Protein AF-L8XWG9-F1 (afdb_monomer_lite)

Foldseek 3Di:
DLVLQLVLLVLCVQLVLDDPVVSVLLNVLSCCLVVVDDVDQSPDDPPDDDDQAPEPPLCAPKDWDDDPDDWTWIQHSVFWIWILDQPDQPPHQTWTAGRDVVDVDFIADLSSQWTAGDGVRTDPSHRHDSVRSSVSVVDVVNSVVSVVSSVVNCVVCVPDDGPDPCPPDDDPPDD

Secondary structure (DSSP, 8-state):
-HHHHHHHHHHHHHTTSS-HHHHHHHHHHHHHHHTSS-SS-TT--TT------------SPPEEEE-SSS-EEEEETTTEEEE--SS---SSSS-EEES-TTS--SEE-TTT--EEEETTEE-GGGPPPHHHHHHHTT-HHHHHHHHHHHHHHHHH-TT---SSTTTT-------

Radius of gyration: 16.9 Å; chains: 1; bounding box: 41×48×44 Å

pLDDT: mean 78.04, std 16.45, range [35.69, 95.25]

Structure (mmCIF, N/CA/C/O backbone):
data_AF-L8XWG9-F1
#
_entry.id   AF-L8XWG9-F1
#
loop_
_atom_site.group_PDB
_atom_site.id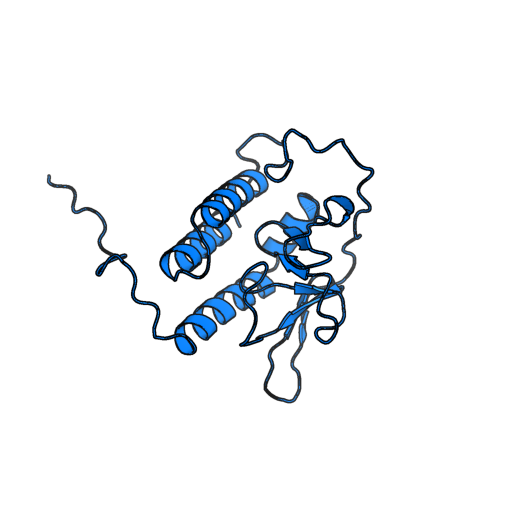
_atom_site.type_symbol
_atom_site.label_atom_id
_atom_site.label_alt_id
_atom_site.label_comp_id
_atom_site.label_asym_id
_atom_site.label_entity_id
_atom_site.label_seq_id
_atom_site.pdbx_PDB_ins_code
_atom_site.Cartn_x
_atom_site.Cartn_y
_atom_site.Cartn_z
_atom_site.occupancy
_atom_site.B_iso_or_equiv
_atom_site.auth_seq_id
_atom_site.auth_comp_id
_atom_site.auth_asym_id
_atom_site.auth_atom_id
_atom_site.pdbx_PDB_model_num
ATOM 1 N N . MET A 1 1 ? -14.616 1.088 -0.816 1.00 87.88 1 MET A N 1
ATOM 2 C CA . MET A 1 1 ? -13.256 0.917 -0.264 1.00 87.88 1 MET A CA 1
ATOM 3 C C . MET A 1 1 ? -12.844 -0.540 -0.334 1.00 87.88 1 MET A C 1
ATOM 5 O O . MET A 1 1 ? -11.983 -0.829 -1.143 1.00 87.88 1 MET A O 1
ATOM 9 N N . GLU A 1 2 ? -13.496 -1.430 0.424 1.00 90.88 2 GLU A N 1
ATOM 10 C CA . GLU A 1 2 ? -13.260 -2.888 0.427 1.00 90.88 2 GLU A CA 1
ATOM 11 C C . GLU A 1 2 ? -13.109 -3.466 -0.987 1.00 90.88 2 GLU A C 1
ATOM 13 O O . GLU A 1 2 ? -12.013 -3.867 -1.355 1.00 90.88 2 GLU A O 1
ATOM 18 N N . ASN A 1 3 ? -14.150 -3.375 -1.825 1.00 91.69 3 ASN A N 1
ATOM 19 C CA . ASN A 1 3 ? -14.097 -3.884 -3.203 1.00 91.69 3 ASN A CA 1
ATOM 20 C C . ASN A 1 3 ? -12.938 -3.289 -4.016 1.00 91.69 3 ASN A C 1
ATOM 22 O O . ASN A 1 3 ? -12.323 -3.983 -4.806 1.00 91.69 3 ASN A O 1
ATOM 26 N N . THR A 1 4 ? -12.613 -2.008 -3.819 1.00 92.81 4 THR A N 1
ATOM 27 C CA . THR A 1 4 ? -11.504 -1.360 -4.536 1.00 92.81 4 THR A CA 1
ATOM 28 C C . THR A 1 4 ? -10.157 -1.959 -4.146 1.00 92.81 4 THR A C 1
ATOM 30 O O . THR A 1 4 ? -9.333 -2.202 -5.020 1.00 92.81 4 THR A O 1
ATOM 33 N N . LEU A 1 5 ? -9.940 -2.195 -2.852 1.00 94.00 5 LEU A N 1
ATOM 34 C CA . LEU A 1 5 ? -8.722 -2.812 -2.334 1.00 94.00 5 LEU A CA 1
ATOM 35 C C . LEU A 1 5 ? -8.591 -4.267 -2.787 1.00 94.00 5 LEU A C 1
ATOM 37 O O . LEU A 1 5 ? -7.519 -4.651 -3.243 1.00 94.00 5 LEU A O 1
ATOM 41 N N . ILE A 1 6 ? -9.684 -5.035 -2.716 1.00 94.12 6 ILE A N 1
ATOM 42 C CA . ILE A 1 6 ? -9.735 -6.430 -3.176 1.00 94.12 6 ILE A CA 1
ATOM 43 C C . ILE A 1 6 ? -9.413 -6.501 -4.669 1.00 94.12 6 ILE A C 1
ATOM 45 O O . ILE A 1 6 ? -8.465 -7.176 -5.047 1.00 94.12 6 ILE A O 1
ATOM 49 N N . THR A 1 7 ? -10.108 -5.725 -5.506 1.00 93.25 7 THR A N 1
ATOM 50 C CA . THR A 1 7 ? -9.865 -5.71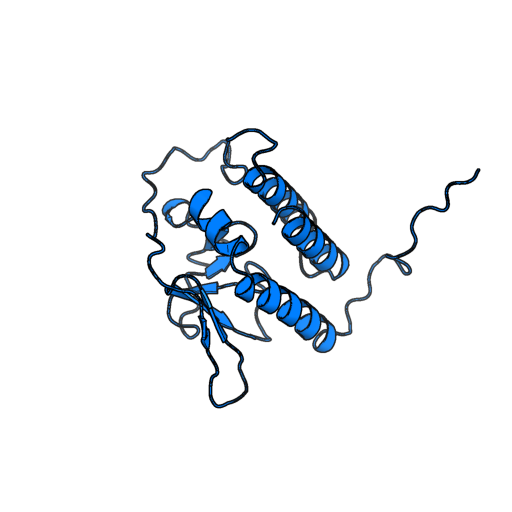4 -6.956 1.00 93.25 7 THR A CA 1
ATOM 51 C C . THR A 1 7 ? -8.434 -5.299 -7.304 1.00 93.25 7 THR A C 1
ATOM 53 O O . THR A 1 7 ? -7.836 -5.875 -8.204 1.00 93.25 7 THR A O 1
ATOM 56 N N . LEU A 1 8 ? -7.848 -4.320 -6.604 1.00 92.06 8 LEU A N 1
ATOM 57 C CA . LEU A 1 8 ? -6.446 -3.954 -6.838 1.00 92.06 8 LEU A CA 1
ATOM 58 C C . LEU A 1 8 ? -5.481 -5.066 -6.408 1.00 92.06 8 LEU A C 1
ATOM 60 O O . LEU A 1 8 ? -4.489 -5.287 -7.094 1.00 92.06 8 LEU A O 1
ATOM 64 N N . ALA A 1 9 ? -5.757 -5.771 -5.308 1.00 93.44 9 ALA A N 1
ATOM 65 C CA . ALA A 1 9 ? -4.952 -6.914 -4.884 1.00 93.44 9 ALA A CA 1
ATOM 66 C C . ALA A 1 9 ? -5.024 -8.063 -5.902 1.00 93.44 9 ALA A C 1
ATOM 68 O O . ALA A 1 9 ? -3.980 -8.590 -6.273 1.00 93.44 9 ALA A O 1
ATOM 69 N N . GLU A 1 10 ? -6.221 -8.395 -6.392 1.00 92.31 10 GLU A N 1
ATOM 70 C CA . GLU A 1 10 ? -6.439 -9.402 -7.440 1.00 92.31 10 GLU A CA 1
ATOM 71 C C . GLU A 1 10 ? -5.680 -9.041 -8.715 1.00 92.31 10 GLU A C 1
ATOM 73 O O . GLU A 1 10 ? -4.867 -9.830 -9.181 1.00 92.31 10 GLU A O 1
ATOM 78 N N . ILE A 1 11 ? -5.857 -7.816 -9.225 1.00 88.31 11 ILE A N 1
ATOM 79 C CA . ILE A 1 11 ? -5.156 -7.359 -10.429 1.00 88.31 11 ILE A CA 1
ATOM 80 C C . ILE A 1 11 ? -3.642 -7.417 -10.223 1.00 88.31 11 ILE A C 1
ATOM 82 O O . ILE A 1 11 ? -2.925 -7.874 -11.101 1.00 88.31 11 ILE A O 1
ATOM 86 N N . HIS A 1 12 ? -3.123 -6.963 -9.082 1.00 89.06 12 HIS A N 1
ATOM 87 C CA . HIS A 1 12 ? -1.679 -6.965 -8.842 1.00 89.06 12 HIS A CA 1
ATOM 88 C C . HIS A 1 12 ? -1.107 -8.376 -8.718 1.00 89.06 12 HIS A C 1
ATOM 90 O O . HIS A 1 12 ? 0.010 -8.614 -9.175 1.00 89.06 12 HIS A O 1
ATOM 96 N N . TYR A 1 13 ? -1.858 -9.295 -8.113 1.00 89.12 13 TYR A N 1
ATOM 97 C CA . TYR A 1 13 ? -1.474 -10.697 -8.008 1.00 89.12 13 TYR A CA 1
ATOM 98 C C . TYR A 1 13 ? -1.489 -11.368 -9.379 1.00 89.12 13 TYR A C 1
ATOM 100 O O . TYR A 1 13 ? -0.493 -11.969 -9.779 1.00 89.12 13 TYR A O 1
ATOM 108 N N . ASP A 1 14 ? -2.572 -11.175 -10.134 1.00 84.50 14 ASP A N 1
ATOM 109 C CA . ASP A 1 14 ? -2.700 -11.679 -11.494 1.00 84.50 14 ASP A CA 1
ATOM 110 C C . ASP A 1 14 ? -1.595 -11.123 -12.380 1.00 84.50 14 ASP A C 1
ATOM 112 O O . ASP A 1 14 ? -1.012 -11.895 -13.121 1.00 84.50 14 ASP A O 1
ATOM 116 N N . LEU A 1 15 ? -1.246 -9.836 -12.248 1.00 79.31 15 LEU A N 1
ATOM 117 C CA . LEU A 1 15 ? -0.146 -9.185 -12.965 1.00 79.31 15 LEU A CA 1
ATOM 118 C C . LEU A 1 15 ? 1.258 -9.610 -12.487 1.00 79.31 15 LEU A C 1
ATOM 120 O O . LEU A 1 15 ? 2.245 -9.207 -13.099 1.00 79.31 15 LEU A O 1
ATOM 124 N N . GLY A 1 16 ? 1.381 -10.411 -11.426 1.00 78.69 16 GLY A N 1
ATOM 125 C CA . GLY A 1 16 ? 2.670 -10.825 -10.864 1.00 78.69 16 GLY A CA 1
ATOM 126 C C . GLY A 1 16 ? 3.447 -9.698 -10.172 1.00 78.69 16 GLY A C 1
ATOM 127 O O . GLY A 1 16 ? 4.648 -9.835 -9.948 1.00 78.69 16 GLY A O 1
ATOM 128 N N . LEU A 1 17 ? 2.783 -8.586 -9.832 1.00 81.81 17 LEU A N 1
ATOM 129 C CA . LEU A 1 17 ? 3.381 -7.475 -9.083 1.00 81.81 17 LEU A CA 1
ATOM 130 C C . LEU A 1 17 ? 3.574 -7.821 -7.603 1.00 81.81 17 LEU A C 1
ATOM 132 O O . LEU A 1 17 ? 4.431 -7.231 -6.950 1.00 81.81 17 LEU A O 1
ATOM 136 N N . ILE A 1 18 ? 2.768 -8.750 -7.083 1.00 87.31 18 ILE A N 1
ATOM 137 C CA . ILE A 1 18 ? 2.793 -9.191 -5.687 1.00 87.31 18 ILE A CA 1
ATOM 138 C C . ILE A 1 18 ? 2.715 -10.718 -5.591 1.00 87.31 18 ILE A C 1
ATOM 140 O O . ILE A 1 18 ? 2.155 -11.384 -6.463 1.00 87.31 18 ILE A O 1
ATOM 144 N N . GLY A 1 19 ? 3.270 -11.275 -4.514 1.00 87.06 19 GLY A N 1
ATOM 145 C CA . GLY A 1 19 ? 3.192 -12.704 -4.203 1.00 87.06 19 GLY A CA 1
ATOM 146 C C . GLY A 1 19 ? 1.895 -13.103 -3.491 1.00 87.06 19 GLY A C 1
ATOM 147 O O . GLY A 1 19 ? 1.071 -12.262 -3.136 1.00 87.06 19 GLY A O 1
ATOM 148 N N . HIS A 1 20 ? 1.729 -14.405 -3.240 1.00 89.19 20 HIS A N 1
ATOM 149 C CA . HIS A 1 20 ? 0.538 -14.946 -2.570 1.00 89.19 20 HIS A CA 1
ATOM 150 C C . HIS A 1 20 ? 0.381 -14.452 -1.122 1.00 89.19 20 HIS A C 1
ATOM 152 O O . HIS A 1 20 ? -0.735 -14.156 -0.692 1.00 89.19 20 HIS A O 1
ATOM 158 N N . ASP A 1 21 ? 1.489 -14.327 -0.389 1.00 89.69 21 ASP A N 1
ATOM 159 C CA . ASP A 1 21 ? 1.472 -13.868 1.004 1.00 89.69 21 ASP A CA 1
ATOM 160 C C . ASP A 1 21 ? 0.979 -12.417 1.095 1.00 89.69 21 ASP A C 1
ATOM 162 O O . ASP A 1 21 ? 0.067 -12.108 1.861 1.00 89.69 21 ASP A O 1
ATOM 166 N N . GLU A 1 22 ? 1.510 -11.541 0.237 1.00 91.75 22 GLU A N 1
ATOM 167 C CA . GLU A 1 22 ? 1.091 -10.140 0.161 1.00 91.75 22 GLU A CA 1
ATOM 168 C C . GLU A 1 22 ? -0.356 -10.003 -0.333 1.00 91.75 22 GLU A C 1
ATOM 170 O O . GLU A 1 22 ? -1.120 -9.198 0.197 1.00 91.75 22 GLU A O 1
ATOM 175 N N . TYR A 1 23 ? -0.774 -10.813 -1.310 1.00 93.25 23 TYR A N 1
ATOM 176 C CA . TYR A 1 23 ? -2.170 -10.871 -1.742 1.00 93.25 23 TYR A CA 1
ATOM 177 C C . TYR A 1 23 ? -3.111 -11.205 -0.572 1.00 93.25 23 TYR A C 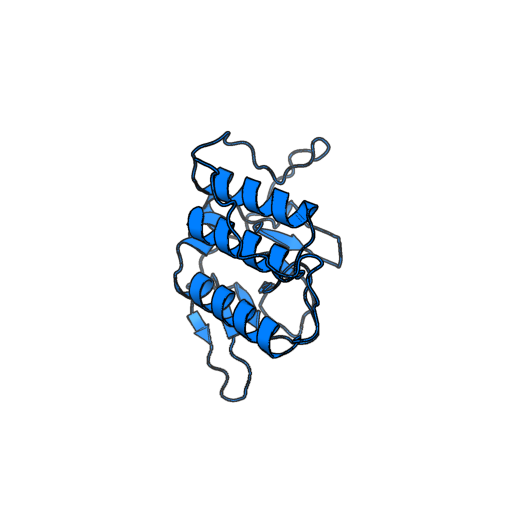1
ATOM 179 O O . TYR A 1 23 ? -4.077 -10.482 -0.321 1.00 93.25 23 TYR A O 1
ATOM 187 N N . SER A 1 24 ? -2.789 -12.252 0.192 1.00 93.69 24 SER A N 1
ATOM 188 C CA . SER A 1 24 ? -3.587 -12.710 1.337 1.00 93.69 24 SER A CA 1
ATOM 189 C C . SER A 1 24 ? -3.649 -11.666 2.457 1.00 93.69 24 SER A C 1
ATOM 191 O O . SER A 1 24 ? -4.709 -11.436 3.053 1.00 93.69 24 SER A O 1
ATOM 193 N N . GLU A 1 25 ? -2.535 -10.976 2.712 1.00 93.44 25 GLU A N 1
ATOM 194 C CA . GLU A 1 25 ? -2.487 -9.860 3.656 1.00 93.44 25 GLU A CA 1
ATOM 195 C C . GLU A 1 25 ? -3.389 -8.707 3.197 1.00 93.44 25 GLU A C 1
ATOM 197 O O . GLU A 1 25 ? -4.217 -8.226 3.972 1.00 93.44 25 GLU A O 1
ATOM 202 N N . ARG A 1 26 ? -3.302 -8.289 1.928 1.00 95.25 26 ARG A N 1
ATOM 203 C CA . ARG A 1 26 ? -4.126 -7.195 1.385 1.00 95.25 26 ARG A CA 1
ATOM 204 C C . ARG A 1 26 ? -5.623 -7.495 1.466 1.00 95.25 26 ARG A C 1
ATOM 206 O O . ARG A 1 26 ? -6.395 -6.587 1.783 1.00 95.25 26 ARG A O 1
ATOM 213 N N . LEU A 1 27 ? -6.041 -8.743 1.237 1.00 94.75 27 LEU A N 1
ATOM 214 C CA . LEU A 1 27 ? -7.433 -9.155 1.452 1.00 94.75 27 LEU A CA 1
ATOM 215 C C . LEU A 1 27 ? -7.838 -9.007 2.923 1.00 94.75 27 LEU A C 1
ATOM 217 O O . LEU A 1 27 ? -8.867 -8.400 3.220 1.00 94.75 27 LEU A O 1
ATOM 221 N N . SER A 1 28 ? -7.004 -9.495 3.844 1.00 93.88 28 SER A N 1
ATOM 222 C CA . SER A 1 28 ? -7.248 -9.384 5.289 1.00 93.88 28 SER A CA 1
ATOM 223 C C . SER A 1 28 ? -7.386 -7.921 5.726 1.00 93.88 28 SER A C 1
ATOM 225 O O . SER A 1 28 ? -8.305 -7.575 6.469 1.00 93.88 28 SER A O 1
ATOM 227 N N . ILE A 1 29 ? -6.541 -7.032 5.194 1.00 94.75 29 ILE A N 1
ATOM 228 C CA . ILE A 1 29 ? -6.626 -5.585 5.428 1.00 94.75 29 ILE A CA 1
ATOM 229 C C . ILE A 1 29 ? -7.915 -4.995 4.861 1.00 94.75 29 ILE A C 1
ATOM 231 O O . ILE A 1 29 ? -8.590 -4.231 5.550 1.00 94.75 29 ILE A O 1
ATOM 235 N N . ALA A 1 30 ? -8.283 -5.338 3.625 1.00 94.81 30 ALA A N 1
ATOM 236 C CA . ALA A 1 30 ? -9.502 -4.832 2.998 1.00 94.81 30 ALA A CA 1
ATOM 237 C C . ALA A 1 30 ? -10.751 -5.193 3.819 1.00 94.81 30 ALA A C 1
ATOM 239 O O . ALA A 1 30 ? -11.622 -4.343 4.036 1.00 94.81 30 ALA A O 1
ATOM 240 N N . LEU A 1 31 ? -10.799 -6.428 4.327 1.00 93.06 31 LEU A N 1
ATOM 241 C CA . LEU A 1 31 ? -11.854 -6.914 5.211 1.00 93.06 31 LEU A CA 1
ATOM 242 C C . LEU A 1 31 ? -11.822 -6.216 6.577 1.00 93.06 31 LEU A C 1
ATOM 244 O O . LEU A 1 31 ? -12.863 -5.748 7.039 1.00 93.06 31 LEU A O 1
ATOM 248 N N . TRP A 1 32 ? -10.651 -6.050 7.193 1.00 93.19 32 TRP A N 1
ATOM 249 C CA . TRP A 1 32 ? -10.503 -5.327 8.462 1.00 93.19 32 TRP A CA 1
ATOM 250 C C . TRP A 1 32 ? -10.957 -3.861 8.363 1.00 93.19 32 TRP A C 1
ATOM 252 O O . TRP A 1 32 ? -11.680 -3.360 9.230 1.00 93.19 32 TRP A O 1
ATOM 262 N N . LEU A 1 33 ? -10.618 -3.169 7.270 1.00 92.75 33 LEU A N 1
ATOM 263 C CA . LEU A 1 33 ? -11.041 -1.786 7.012 1.00 92.75 33 LEU A CA 1
ATOM 264 C C . LEU A 1 33 ? -12.546 -1.653 6.732 1.00 92.75 33 LEU A C 1
ATOM 266 O O . LEU A 1 33 ? -13.122 -0.586 6.980 1.00 92.75 33 LEU A O 1
ATOM 270 N N . SER A 1 34 ? -13.190 -2.718 6.239 1.00 91.00 34 SER A N 1
ATOM 271 C CA . SER A 1 34 ? -14.643 -2.753 6.027 1.00 91.00 34 SER A CA 1
ATOM 272 C C . SER A 1 34 ? -15.437 -2.727 7.339 1.00 91.00 34 SER A C 1
ATOM 274 O O . SER A 1 34 ? -16.586 -2.288 7.343 1.00 91.00 34 SER A O 1
ATOM 276 N N . GLY A 1 35 ? -14.822 -3.150 8.452 1.00 86.12 35 GLY A N 1
ATOM 277 C CA . GLY A 1 35 ? -15.480 -3.287 9.754 1.00 86.12 35 GLY A CA 1
ATOM 278 C C . GLY A 1 35 ? -16.405 -4.504 9.867 1.00 86.12 35 GLY A C 1
ATOM 279 O O . GLY A 1 35 ? -17.160 -4.590 10.826 1.00 86.12 35 GLY A O 1
ATOM 280 N N . LYS A 1 36 ? -16.380 -5.426 8.895 1.00 77.62 36 LYS A N 1
ATOM 281 C CA . LYS A 1 36 ? -17.211 -6.644 8.895 1.00 77.62 36 LYS A CA 1
ATOM 282 C C . LYS A 1 36 ? -16.634 -7.801 9.722 1.00 77.62 36 LYS A C 1
ATOM 284 O O . LYS A 1 36 ? -17.346 -8.768 9.964 1.00 77.62 36 LYS A O 1
ATOM 289 N N . TYR A 1 37 ? -15.364 -7.722 10.113 1.00 71.62 37 TYR A N 1
ATOM 290 C CA . TYR A 1 37 ? -14.633 -8.769 10.833 1.00 71.62 37 TYR A CA 1
ATOM 291 C C . TYR A 1 37 ? -13.923 -8.188 12.059 1.00 71.62 37 TYR A C 1
ATOM 293 O O . TYR A 1 37 ? -13.894 -6.967 12.217 1.00 71.62 37 TYR A O 1
ATOM 301 N N . ASP A 1 38 ? -13.384 -9.086 12.892 1.00 68.44 38 ASP A N 1
ATOM 302 C CA . ASP A 1 38 ? -12.669 -8.825 14.149 1.00 68.44 38 ASP A CA 1
ATOM 303 C C . ASP A 1 38 ? -11.829 -7.531 14.126 1.00 68.44 38 ASP A C 1
ATOM 305 O O . ASP A 1 38 ? -11.168 -7.205 13.136 1.00 68.44 38 ASP A O 1
ATOM 309 N N . ASP A 1 39 ? -11.867 -6.777 15.225 1.00 71.00 39 ASP A N 1
ATOM 310 C CA . ASP A 1 39 ? -11.203 -5.477 15.337 1.00 71.00 39 ASP A CA 1
ATOM 311 C C . ASP A 1 39 ? -9.684 -5.584 15.507 1.00 71.00 39 ASP A C 1
ATOM 313 O O . ASP A 1 39 ? -8.978 -4.581 15.343 1.00 71.00 39 ASP A O 1
ATOM 317 N N . ASN A 1 40 ? -9.175 -6.792 15.757 1.00 85.38 40 ASN A N 1
ATOM 318 C CA . ASN A 1 40 ? -7.746 -7.070 15.822 1.00 85.38 40 ASN A CA 1
ATOM 319 C C . ASN A 1 40 ? -7.032 -6.648 14.528 1.00 85.38 40 ASN A C 1
ATOM 321 O O . ASN A 1 40 ? -7.486 -6.927 13.419 1.00 85.38 40 ASN A O 1
ATOM 325 N N . ASP A 1 41 ? -5.909 -5.940 14.669 1.00 88.62 41 ASP A N 1
ATOM 326 C CA . ASP A 1 41 ? -5.107 -5.492 13.530 1.00 88.62 41 ASP A CA 1
ATOM 327 C C . ASP A 1 41 ? -4.413 -6.711 12.891 1.00 88.62 41 ASP A C 1
ATOM 329 O O . ASP A 1 41 ? -3.512 -7.280 13.515 1.00 88.62 41 ASP A O 1
ATOM 333 N N . PRO A 1 42 ? -4.766 -7.101 11.647 1.00 89.94 42 PRO A N 1
ATOM 334 C CA . PRO A 1 42 ? -4.235 -8.308 11.009 1.00 89.94 42 PRO A CA 1
ATOM 335 C C . PRO A 1 42 ? -2.731 -8.215 10.706 1.00 89.94 42 PRO A C 1
ATOM 337 O O . PRO A 1 42 ? -2.123 -9.191 10.280 1.00 89.94 42 PRO A O 1
ATOM 340 N N . ARG A 1 43 ? -2.117 -7.042 10.911 1.00 90.12 43 ARG A N 1
ATOM 341 C CA . ARG A 1 43 ? -0.685 -6.806 10.688 1.00 90.12 43 ARG A CA 1
ATOM 342 C C . ARG A 1 43 ? 0.174 -7.191 11.881 1.00 90.12 43 ARG A C 1
ATOM 344 O O . ARG A 1 43 ? 1.397 -7.245 11.735 1.00 90.12 43 ARG A O 1
ATOM 351 N N . GLN A 1 44 ? -0.435 -7.369 13.053 1.00 85.38 44 GLN A N 1
ATOM 352 C CA . GLN A 1 44 ? 0.277 -7.717 14.275 1.00 85.38 44 GLN A CA 1
ATOM 353 C C . GLN A 1 44 ? 0.792 -9.151 14.190 1.00 85.38 44 GLN A C 1
ATOM 355 O O . GLN A 1 44 ? 0.032 -10.089 13.957 1.00 85.38 44 GLN A O 1
ATOM 360 N N . SER A 1 45 ? 2.095 -9.323 14.404 1.00 71.69 45 SER A N 1
ATOM 361 C CA . SER A 1 45 ? 2.647 -10.652 14.636 1.00 71.69 45 SER A CA 1
ATOM 362 C C . SER A 1 45 ? 2.320 -11.119 16.066 1.00 71.69 45 SER A C 1
ATOM 364 O O . SER A 1 45 ? 2.294 -10.298 16.985 1.00 71.69 45 SER A O 1
ATOM 366 N N . PRO A 1 46 ? 2.128 -12.431 16.312 1.00 59.50 46 PRO A N 1
ATOM 367 C CA . PRO A 1 46 ? 1.863 -12.958 17.659 1.00 59.50 46 PRO A CA 1
ATOM 368 C C . PRO A 1 46 ? 2.954 -12.621 18.691 1.00 59.50 46 PRO A C 1
ATOM 370 O O . PRO A 1 46 ? 2.729 -12.687 19.896 1.00 59.50 46 PRO A O 1
ATOM 373 N N . THR A 1 47 ? 4.156 -12.288 18.216 1.00 57.31 47 THR A N 1
ATOM 374 C CA . THR A 1 47 ? 5.353 -11.980 19.005 1.00 57.31 47 THR A CA 1
ATOM 375 C C . THR A 1 47 ? 5.575 -10.481 19.238 1.00 57.31 47 THR A C 1
ATOM 377 O O . THR A 1 47 ? 6.464 -10.114 20.011 1.00 57.31 47 THR A O 1
ATOM 380 N N . GLU A 1 48 ? 4.798 -9.601 18.602 1.00 62.22 48 GLU A N 1
ATOM 381 C CA . GLU A 1 48 ? 4.894 -8.153 18.800 1.00 62.22 48 GLU A CA 1
ATOM 382 C C . GLU A 1 48 ? 4.353 -7.765 20.184 1.00 62.22 48 GLU A C 1
ATOM 384 O O . GLU A 1 48 ? 3.157 -7.827 20.460 1.00 62.22 48 GLU A O 1
ATOM 389 N N . LYS A 1 49 ? 5.242 -7.317 21.080 1.00 51.00 49 LYS A N 1
ATOM 390 C CA . LYS A 1 49 ? 4.814 -6.642 22.313 1.00 51.00 49 LYS A CA 1
ATOM 391 C C . LYS A 1 49 ? 4.162 -5.305 21.942 1.00 51.00 49 LYS A C 1
ATOM 393 O O . LYS A 1 49 ? 4.716 -4.612 21.084 1.00 51.00 49 LYS A O 1
ATOM 398 N N . PRO A 1 50 ? 3.066 -4.893 22.605 1.00 52.03 50 PRO A N 1
ATOM 399 C CA . PRO A 1 50 ? 2.453 -3.591 22.372 1.00 52.03 50 PRO A CA 1
ATOM 400 C C . PRO A 1 50 ? 3.479 -2.491 22.667 1.00 52.03 50 PRO A C 1
ATOM 402 O O . PRO A 1 50 ? 3.844 -2.240 23.814 1.00 52.03 50 PRO A O 1
ATOM 405 N N . GLN A 1 51 ? 4.011 -1.878 21.613 1.00 55.69 51 GLN A N 1
ATOM 406 C CA . GLN A 1 51 ? 4.851 -0.692 21.721 1.00 55.69 51 GLN A CA 1
ATOM 407 C C . GLN A 1 51 ? 3.944 0.538 21.725 1.00 55.69 51 GLN A C 1
ATOM 409 O O . GLN A 1 51 ? 2.932 0.553 21.027 1.00 55.69 51 GLN A O 1
ATOM 414 N N . ASN A 1 52 ? 4.327 1.586 22.464 1.00 52.03 52 ASN A N 1
ATOM 415 C CA . ASN A 1 52 ? 3.727 2.909 22.290 1.00 52.03 52 ASN A CA 1
ATOM 416 C C . ASN A 1 52 ? 3.915 3.322 20.823 1.00 52.03 52 ASN A C 1
ATOM 418 O O . ASN A 1 52 ? 5.038 3.604 20.395 1.00 52.03 52 ASN A O 1
ATOM 422 N N . GLN A 1 53 ? 2.832 3.269 20.048 1.00 56.19 53 GLN A N 1
ATOM 423 C CA . GLN A 1 53 ? 2.803 3.712 18.661 1.00 56.19 53 GLN A CA 1
ATOM 424 C C . GLN A 1 53 ? 2.943 5.233 18.649 1.00 56.19 53 GLN A C 1
ATOM 426 O O . GLN A 1 53 ? 2.135 5.945 19.247 1.00 56.19 53 GLN A O 1
ATOM 431 N N . GLU A 1 54 ? 3.972 5.735 17.972 1.00 55.78 54 GLU A N 1
ATOM 432 C CA . GLU A 1 54 ? 4.034 7.149 17.627 1.00 55.78 54 GLU A CA 1
ATOM 433 C C . GLU A 1 54 ? 3.184 7.330 16.377 1.00 55.78 54 GLU A C 1
ATOM 435 O O . GLU A 1 54 ? 3.631 7.114 15.251 1.00 55.78 54 GLU A O 1
ATOM 440 N N . PHE A 1 55 ? 1.916 7.684 16.583 1.00 53.97 55 PHE A N 1
ATOM 441 C CA . PHE A 1 55 ? 1.027 8.003 15.478 1.00 53.97 55 PHE A CA 1
ATOM 442 C C . PHE A 1 55 ? 1.626 9.174 14.700 1.00 53.97 55 PHE A C 1
ATOM 444 O O . PHE A 1 55 ? 1.690 10.302 15.196 1.00 53.97 55 PHE A O 1
ATOM 451 N N . ILE A 1 56 ? 2.039 8.920 13.459 1.00 55.81 56 ILE A N 1
ATOM 452 C CA . ILE A 1 56 ? 2.248 9.996 12.497 1.00 55.81 56 ILE A CA 1
ATOM 453 C C . ILE A 1 56 ? 0.867 10.627 12.304 1.00 55.81 56 ILE A C 1
ATOM 455 O O . ILE A 1 56 ? 0.033 10.073 11.603 1.00 55.81 56 ILE A O 1
ATOM 459 N N . SER A 1 57 ? 0.593 11.741 12.983 1.00 46.53 57 SER A N 1
ATOM 460 C CA . SER A 1 57 ? -0.686 12.447 12.882 1.00 46.53 57 SER A CA 1
ATOM 461 C C . SER A 1 57 ? -0.845 13.028 11.474 1.00 46.53 57 SER A C 1
ATOM 463 O O . SER A 1 57 ? -0.130 13.951 11.072 1.00 46.53 57 SER A O 1
ATOM 465 N N . LEU A 1 58 ? -1.765 12.455 10.696 1.00 55.84 58 LEU A N 1
ATOM 466 C CA . LEU A 1 58 ? -1.987 12.767 9.281 1.00 55.84 58 LEU A CA 1
ATOM 467 C C . LEU A 1 58 ? -2.906 13.990 9.132 1.00 55.84 58 LEU A C 1
ATOM 469 O O . LEU A 1 58 ? -4.097 13.883 8.815 1.00 55.84 58 LEU A O 1
ATOM 473 N N . LEU A 1 59 ? -2.332 15.168 9.383 1.00 55.44 59 LEU A N 1
ATOM 474 C CA . LEU A 1 59 ? -3.015 16.470 9.344 1.00 55.44 59 LEU A CA 1
ATOM 475 C C . LEU A 1 59 ? -3.027 17.142 7.960 1.00 55.44 59 LEU A C 1
ATOM 477 O O . LEU A 1 59 ? -3.787 18.084 7.758 1.00 55.44 59 LEU A O 1
ATOM 481 N N . GLY A 1 60 ? -2.208 16.690 7.007 1.00 62.97 60 GLY A N 1
ATOM 482 C CA . GLY A 1 60 ? -2.098 17.336 5.697 1.00 62.97 60 GLY A CA 1
ATOM 483 C C . GLY A 1 60 ? -3.205 16.948 4.713 1.00 62.97 60 GLY A C 1
ATOM 484 O O . GLY A 1 60 ? -3.740 15.841 4.759 1.00 62.97 60 GLY A O 1
ATOM 485 N N . GLU A 1 61 ? -3.523 17.846 3.781 1.00 69.44 61 GLU A N 1
ATOM 486 C CA . GLU A 1 61 ? -4.436 17.557 2.670 1.00 69.44 61 GLU A CA 1
ATOM 487 C C . GLU A 1 61 ? -3.736 16.793 1.539 1.00 69.44 61 GLU A C 1
ATOM 489 O O . GLU A 1 61 ? -2.544 16.974 1.270 1.00 69.44 61 GLU A O 1
ATOM 494 N N . SER A 1 62 ? -4.501 15.955 0.841 1.00 74.56 62 SER A N 1
ATOM 495 C CA . SER A 1 62 ? -4.025 15.241 -0.339 1.00 74.56 62 SER A CA 1
ATOM 496 C C . SER A 1 62 ? -4.199 16.056 -1.621 1.00 74.56 62 SER A C 1
ATOM 498 O O . SER A 1 62 ? -5.289 16.560 -1.931 1.00 74.56 62 SER A O 1
ATOM 500 N N . ARG A 1 63 ? -3.156 16.118 -2.451 1.00 75.75 63 ARG A N 1
ATOM 501 C CA . ARG A 1 63 ? -3.190 16.817 -3.742 1.00 75.75 63 ARG A CA 1
ATOM 502 C C . ARG A 1 63 ? -2.300 16.155 -4.787 1.00 75.75 63 ARG A C 1
ATOM 504 O O . ARG A 1 63 ? -1.208 15.682 -4.488 1.00 75.75 63 ARG A O 1
ATOM 511 N N . MET A 1 64 ? -2.763 16.185 -6.034 1.00 70.62 64 MET A N 1
ATOM 512 C CA . MET A 1 64 ? -1.927 15.867 -7.188 1.00 70.62 64 MET A CA 1
ATOM 513 C C . MET A 1 64 ? -0.899 16.980 -7.360 1.00 70.62 64 MET A C 1
ATOM 515 O O . MET A 1 64 ? -1.258 18.158 -7.406 1.00 70.62 64 MET A O 1
ATOM 519 N N . LEU A 1 65 ? 0.368 16.607 -7.450 1.00 69.25 65 LEU A N 1
ATOM 520 C CA . LEU A 1 65 ? 1.459 17.508 -7.765 1.00 69.25 65 LEU A CA 1
ATOM 521 C C . LEU A 1 65 ? 1.784 17.336 -9.250 1.00 69.25 65 LEU A C 1
ATOM 523 O O . LEU A 1 65 ? 2.214 16.277 -9.704 1.00 69.25 65 LEU A O 1
ATOM 527 N N . ARG A 1 66 ? 1.544 18.392 -10.028 1.00 56.38 66 ARG A N 1
ATOM 528 C CA . ARG A 1 66 ? 2.048 18.473 -11.399 1.00 56.38 66 ARG A CA 1
ATOM 529 C C . ARG A 1 66 ? 3.469 19.015 -11.317 1.00 56.38 66 ARG A C 1
ATOM 531 O O . ARG A 1 66 ? 3.643 20.211 -11.095 1.00 56.38 66 ARG A O 1
ATOM 538 N N . ALA A 1 67 ? 4.469 18.147 -11.438 1.00 52.06 67 ALA A N 1
ATOM 539 C CA . ALA A 1 67 ? 5.799 18.615 -11.801 1.00 52.06 67 ALA A CA 1
ATOM 540 C C . ALA A 1 67 ? 5.756 19.062 -13.271 1.00 52.06 67 ALA A C 1
ATOM 542 O O . ALA A 1 67 ? 5.058 18.457 -14.084 1.00 52.06 67 ALA A O 1
ATOM 543 N N . ILE A 1 68 ? 6.450 20.156 -13.587 1.00 44.38 68 ILE A N 1
ATOM 544 C CA . ILE A 1 68 ? 6.475 20.756 -14.931 1.00 44.38 68 ILE A CA 1
ATOM 545 C C . ILE A 1 68 ? 7.242 19.877 -15.938 1.00 44.38 68 ILE A C 1
ATOM 547 O O . ILE A 1 68 ? 7.084 20.077 -17.132 1.00 44.38 68 ILE A O 1
ATOM 551 N N . ASP A 1 69 ? 7.931 18.827 -15.491 1.00 42.62 69 ASP A N 1
ATOM 552 C CA . ASP A 1 69 ? 8.549 17.828 -16.360 1.00 42.62 69 ASP A CA 1
ATOM 553 C C . ASP A 1 69 ? 8.212 16.404 -15.888 1.00 42.62 69 ASP A C 1
ATOM 555 O O . ASP A 1 69 ? 8.450 16.044 -14.737 1.00 42.62 69 ASP A O 1
ATOM 559 N N . THR A 1 70 ? 7.618 15.637 -16.809 1.00 49.38 70 THR A N 1
ATOM 560 C CA . THR A 1 70 ? 7.555 14.163 -16.957 1.00 49.38 70 THR A CA 1
ATOM 561 C C . THR A 1 70 ? 7.098 13.244 -15.810 1.00 49.38 70 THR A C 1
ATOM 563 O O . THR A 1 70 ? 6.550 12.184 -16.107 1.00 49.38 70 THR A O 1
ATOM 566 N N . GLU A 1 71 ? 7.205 13.606 -14.533 1.00 59.59 71 GLU A N 1
ATOM 567 C CA . GLU A 1 71 ? 6.862 12.723 -13.410 1.00 59.59 71 GLU A CA 1
ATOM 568 C C . GLU A 1 71 ? 5.598 13.197 -12.681 1.00 59.59 71 GLU A C 1
ATOM 570 O O . GLU A 1 71 ? 5.592 14.167 -11.917 1.00 59.59 71 GLU A O 1
ATOM 575 N N . GLN A 1 72 ? 4.485 12.492 -12.900 1.00 64.31 72 GLN A N 1
ATOM 576 C CA . GLN A 1 72 ? 3.290 12.703 -12.088 1.00 64.31 72 GLN A CA 1
ATOM 577 C C . GLN A 1 72 ? 3.557 12.234 -10.658 1.00 64.31 72 GLN A C 1
ATOM 579 O O . GLN A 1 72 ? 3.959 11.089 -10.436 1.00 64.31 72 GLN A O 1
ATOM 584 N N . SER A 1 73 ? 3.296 13.113 -9.692 1.00 75.06 73 SER A N 1
ATOM 585 C CA . SER A 1 73 ? 3.425 12.790 -8.277 1.00 75.06 73 SER A CA 1
ATOM 586 C C . SER A 1 73 ? 2.150 13.121 -7.507 1.00 75.06 73 SER A C 1
ATOM 588 O O . SER A 1 73 ? 1.400 14.037 -7.846 1.00 75.06 73 SER A O 1
ATOM 590 N N . PHE A 1 74 ? 1.866 12.345 -6.470 1.00 78.06 74 PHE A N 1
ATOM 591 C CA . PHE A 1 74 ? 0.709 12.531 -5.606 1.00 78.06 74 PHE A CA 1
ATOM 592 C C . PHE A 1 74 ? 1.183 12.711 -4.171 1.00 78.06 74 PHE A C 1
ATOM 594 O O . PHE A 1 74 ? 1.832 11.834 -3.610 1.00 78.06 74 PHE A O 1
ATOM 601 N N . LEU A 1 75 ? 0.868 13.859 -3.573 1.00 79.19 75 LEU A N 1
ATOM 602 C CA . LEU A 1 75 ? 1.106 14.095 -2.158 1.00 79.19 75 LEU A CA 1
ATOM 603 C C . LEU A 1 75 ? -0.129 13.654 -1.389 1.00 79.19 75 LEU A C 1
ATOM 605 O O . LEU A 1 75 ? -1.180 14.286 -1.489 1.00 79.19 75 LEU A O 1
ATOM 609 N N . CYS A 1 76 ? 0.014 12.602 -0.601 1.00 77.81 76 CYS A N 1
ATOM 610 C CA . CYS A 1 76 ? -1.014 12.121 0.293 1.00 77.81 76 CYS A CA 1
ATOM 611 C C . CYS A 1 76 ? -0.749 12.579 1.724 1.00 77.81 76 CYS A C 1
ATOM 613 O O . CYS A 1 76 ? 0.379 12.501 2.223 1.00 77.81 76 CYS A O 1
ATOM 615 N N . MET A 1 77 ? -1.808 13.039 2.394 1.00 74.75 77 MET A N 1
ATOM 616 C CA . MET A 1 77 ? -1.774 13.404 3.814 1.00 74.75 77 MET A CA 1
ATOM 617 C C . MET A 1 77 ? -0.687 14.440 4.170 1.00 74.75 77 MET A C 1
ATOM 619 O O . MET A 1 77 ? -0.202 14.486 5.299 1.00 74.75 77 MET A O 1
ATOM 623 N N . GLY A 1 78 ? -0.259 15.250 3.194 1.00 76.19 78 GLY A N 1
ATOM 624 C CA . GLY A 1 78 ? 0.820 16.238 3.321 1.00 76.19 78 GLY A CA 1
ATOM 625 C C . GLY A 1 78 ? 2.229 15.688 3.581 1.00 76.19 78 GLY A C 1
ATOM 626 O O . GLY A 1 78 ? 3.148 16.486 3.751 1.00 76.19 78 GLY A O 1
ATOM 627 N N . LEU A 1 79 ? 2.423 14.365 3.614 1.00 84.31 79 LEU A N 1
ATOM 628 C CA . LEU A 1 79 ? 3.695 13.738 3.999 1.00 84.31 79 LEU A CA 1
ATOM 629 C C . LEU A 1 79 ? 4.185 12.701 2.993 1.00 84.31 79 LEU A C 1
ATOM 631 O O . LEU A 1 79 ? 5.385 12.626 2.745 1.00 84.31 79 LEU A O 1
ATOM 635 N N . TRP A 1 80 ? 3.281 11.900 2.435 1.00 88.25 80 TRP A N 1
ATOM 636 C CA . TRP A 1 80 ? 3.640 10.757 1.605 1.00 88.25 80 TRP A CA 1
ATOM 637 C C . TRP A 1 80 ? 3.578 11.135 0.137 1.00 88.25 80 TRP A C 1
ATOM 639 O O . TRP A 1 80 ? 2.507 11.433 -0.384 1.00 88.25 80 TRP A O 1
ATOM 649 N N . LEU A 1 81 ? 4.725 11.136 -0.527 1.00 88.69 81 LEU A N 1
ATOM 650 C CA . LEU A 1 81 ? 4.828 11.414 -1.946 1.00 88.69 81 LEU A CA 1
ATOM 651 C C . LEU A 1 81 ? 4.865 10.105 -2.731 1.00 88.69 81 LEU A C 1
ATOM 653 O O . LEU A 1 81 ? 5.798 9.321 -2.596 1.00 88.69 81 LEU A O 1
ATOM 657 N N . PHE A 1 82 ? 3.874 9.894 -3.580 1.00 87.00 82 PHE A N 1
ATOM 658 C CA . PHE A 1 82 ? 3.847 8.796 -4.532 1.00 87.00 82 PHE A CA 1
ATOM 659 C C . PHE A 1 82 ? 4.342 9.312 -5.879 1.00 87.00 82 PHE A C 1
ATOM 661 O O . PHE A 1 82 ? 3.868 10.347 -6.346 1.00 87.00 82 PHE A O 1
ATOM 668 N N . THR A 1 83 ? 5.291 8.618 -6.494 1.00 82.94 83 THR A N 1
ATOM 669 C CA . THR A 1 83 ? 5.876 8.981 -7.791 1.00 82.94 83 THR A CA 1
ATOM 670 C C . THR A 1 83 ? 5.805 7.794 -8.744 1.00 82.94 83 THR A C 1
ATOM 672 O O . THR A 1 83 ? 5.809 6.638 -8.315 1.00 82.94 83 THR A O 1
ATOM 675 N N . ARG A 1 84 ? 5.740 8.078 -10.048 1.00 77.81 84 ARG A N 1
ATOM 676 C CA . ARG A 1 84 ? 6.005 7.089 -11.099 1.00 77.81 84 ARG A CA 1
ATOM 677 C C . ARG A 1 84 ? 7.516 6.851 -11.142 1.00 77.81 84 ARG A C 1
ATOM 679 O O . ARG A 1 84 ? 8.229 7.647 -11.731 1.00 77.81 84 ARG A O 1
ATOM 686 N N . ASP A 1 85 ? 7.993 5.822 -10.449 1.00 66.69 85 ASP A N 1
ATOM 687 C CA . ASP A 1 85 ? 9.410 5.436 -10.415 1.00 66.69 85 ASP A CA 1
ATOM 688 C C . ASP A 1 85 ? 9.567 4.040 -11.032 1.00 66.69 85 ASP A C 1
ATOM 690 O O . ASP A 1 85 ? 8.959 3.070 -10.568 1.00 66.69 85 ASP A O 1
ATOM 694 N N . GLU A 1 86 ? 10.345 3.959 -12.113 1.00 57.31 86 GLU A N 1
ATOM 695 C CA . GLU A 1 86 ? 10.441 2.774 -12.968 1.00 57.31 86 GLU A CA 1
ATOM 696 C C . GLU A 1 86 ? 11.272 1.641 -12.357 1.00 57.31 86 GLU A C 1
ATOM 698 O O . GLU A 1 86 ? 11.107 0.486 -12.736 1.00 57.31 86 GLU A O 1
ATOM 703 N N . ALA A 1 87 ? 12.162 1.926 -11.405 1.00 64.25 87 ALA A N 1
ATOM 704 C CA . ALA A 1 87 ? 13.160 0.942 -10.978 1.00 64.25 87 ALA A CA 1
ATOM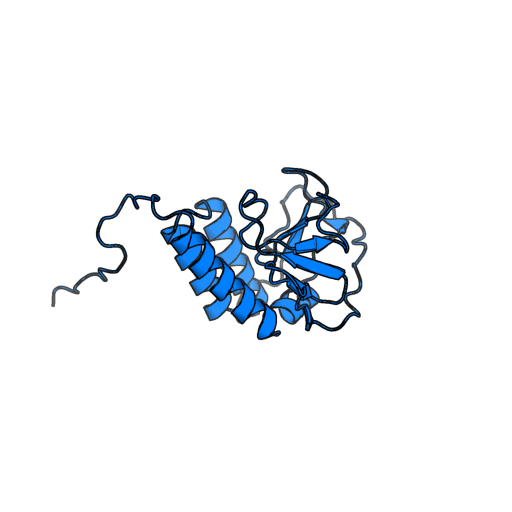 705 C C . ALA A 1 87 ? 12.786 0.182 -9.697 1.00 64.25 87 ALA A C 1
ATOM 707 O O . ALA A 1 87 ? 13.480 -0.762 -9.307 1.00 64.25 87 ALA A O 1
ATOM 708 N N . ASN A 1 88 ? 11.733 0.608 -8.994 1.00 71.81 88 ASN A N 1
ATOM 709 C CA . ASN A 1 88 ? 11.463 0.144 -7.641 1.00 71.81 88 ASN A CA 1
ATOM 710 C C . ASN A 1 88 ? 10.003 -0.264 -7.461 1.00 71.81 88 ASN A C 1
ATOM 712 O O . ASN A 1 88 ? 9.096 0.541 -7.643 1.00 71.81 88 ASN A O 1
ATOM 716 N N . SER A 1 89 ? 9.796 -1.505 -7.027 1.00 76.44 89 SER A N 1
ATOM 717 C CA . SER A 1 89 ? 8.480 -2.054 -6.694 1.00 76.44 89 SER A CA 1
ATOM 718 C C . SER A 1 89 ? 8.272 -2.261 -5.193 1.00 76.44 89 SER A C 1
ATOM 720 O O . SER A 1 89 ? 7.197 -2.686 -4.784 1.00 76.44 89 SER A O 1
ATOM 722 N N . TYR A 1 90 ? 9.279 -1.972 -4.358 1.00 83.19 90 TYR A N 1
ATOM 723 C CA . TYR A 1 90 ? 9.234 -2.259 -2.924 1.00 83.19 90 TYR A CA 1
ATOM 724 C C . TYR A 1 90 ? 8.852 -1.023 -2.087 1.00 83.19 90 TYR A C 1
ATOM 726 O O . TYR A 1 90 ? 9.494 0.025 -2.247 1.00 83.19 90 TYR A O 1
ATOM 734 N N . PRO A 1 91 ? 7.955 -1.149 -1.082 1.00 83.75 91 PRO A N 1
ATOM 735 C CA . PRO A 1 91 ? 7.297 -2.383 -0.612 1.00 83.75 91 PRO A CA 1
ATOM 736 C C . PRO A 1 91 ? 6.152 -2.884 -1.495 1.00 83.75 91 PRO A C 1
ATOM 738 O O . PRO A 1 91 ? 5.863 -4.071 -1.469 1.00 83.75 91 PRO A O 1
ATOM 741 N N . SER A 1 92 ? 5.536 -2.000 -2.272 1.00 86.38 92 SER A N 1
ATOM 742 C CA . SER A 1 92 ? 4.431 -2.315 -3.170 1.00 86.38 92 SER A CA 1
ATOM 743 C C . SER A 1 92 ? 4.368 -1.303 -4.309 1.00 86.38 92 SER A C 1
ATOM 745 O O . SER A 1 92 ? 4.887 -0.198 -4.193 1.00 86.38 92 SER A O 1
ATOM 747 N N . VAL A 1 93 ? 3.705 -1.638 -5.414 1.00 85.56 93 VAL A N 1
ATOM 748 C CA . VAL A 1 93 ? 3.443 -0.676 -6.495 1.00 85.56 93 VAL A CA 1
ATOM 749 C C . VAL A 1 93 ? 2.033 -0.096 -6.343 1.00 85.56 93 VAL A C 1
ATOM 751 O O . VAL A 1 93 ? 1.088 -0.882 -6.370 1.00 85.56 93 VAL A O 1
ATOM 754 N N . PRO A 1 94 ? 1.854 1.235 -6.228 1.00 88.94 94 PRO A N 1
ATOM 755 C CA . PRO A 1 94 ? 2.878 2.209 -5.857 1.00 88.94 94 PRO A CA 1
ATOM 756 C C . PRO A 1 94 ? 3.165 2.170 -4.350 1.00 88.94 94 PRO A C 1
ATOM 758 O O . PRO A 1 94 ? 2.366 1.657 -3.570 1.00 88.94 94 PRO A O 1
ATOM 761 N N . PHE A 1 95 ? 4.260 2.806 -3.940 1.00 90.44 95 PHE A N 1
ATOM 762 C CA . PHE A 1 95 ? 4.576 3.087 -2.541 1.00 90.44 95 PHE A CA 1
ATOM 763 C C . PHE A 1 95 ? 4.777 4.594 -2.331 1.00 90.44 95 PHE A C 1
ATOM 765 O O . PHE A 1 95 ? 5.011 5.344 -3.280 1.00 90.44 95 PHE A O 1
ATOM 772 N N . GLY A 1 96 ? 4.672 5.049 -1.083 1.00 90.50 96 GLY A N 1
ATOM 773 C CA . GLY A 1 96 ? 4.852 6.453 -0.715 1.00 90.50 96 GLY A CA 1
ATOM 774 C C . GLY A 1 96 ? 6.235 6.724 -0.129 1.00 90.50 96 GLY A C 1
ATOM 775 O O . GLY A 1 96 ? 6.627 6.085 0.843 1.00 90.50 96 GLY A O 1
ATOM 776 N N . TYR A 1 97 ? 6.954 7.706 -0.662 1.00 90.06 97 TYR A N 1
ATOM 777 C CA . TYR A 1 97 ? 8.163 8.272 -0.064 1.00 90.06 97 TYR A CA 1
ATOM 778 C C . TYR A 1 97 ? 7.807 9.274 1.033 1.00 90.06 97 TYR A C 1
ATOM 780 O O . TYR A 1 97 ? 6.918 10.109 0.861 1.00 90.06 97 TYR A O 1
ATOM 788 N N . TYR A 1 98 ? 8.517 9.252 2.156 1.00 89.50 98 TYR A N 1
ATOM 789 C CA . TYR A 1 98 ? 8.311 10.257 3.195 1.00 89.50 98 TYR A CA 1
ATOM 790 C C . TYR A 1 98 ? 8.978 11.586 2.827 1.00 89.50 98 TYR A C 1
ATOM 792 O O . TYR A 1 98 ? 10.201 11.694 2.826 1.00 89.50 98 TYR A O 1
ATOM 800 N N . LYS A 1 99 ? 8.166 12.615 2.559 1.00 84.56 99 LYS A N 1
ATOM 801 C CA . LYS A 1 99 ? 8.519 14.015 2.243 1.00 84.56 99 LYS A CA 1
ATOM 802 C C . LYS A 1 99 ? 9.364 14.249 0.986 1.00 84.56 99 LYS A C 1
ATOM 804 O O . LYS A 1 99 ? 9.153 15.257 0.318 1.00 84.56 99 LYS A O 1
ATOM 809 N N . ASN A 1 100 ? 10.325 13.384 0.668 1.00 82.31 100 ASN A N 1
ATOM 810 C CA . ASN A 1 100 ? 11.292 13.582 -0.405 1.00 82.31 100 ASN A CA 1
ATOM 811 C C . ASN A 1 100 ? 11.606 12.250 -1.115 1.00 82.31 100 ASN A C 1
ATOM 813 O O . ASN A 1 100 ? 12.159 11.359 -0.477 1.00 82.31 100 ASN A O 1
ATOM 817 N N . PRO A 1 101 ? 11.352 12.121 -2.430 1.00 82.44 101 PRO A N 1
ATOM 818 C CA . PRO A 1 101 ? 11.618 10.889 -3.173 1.00 82.44 101 PRO A CA 1
ATOM 819 C C . PRO A 1 101 ? 13.117 10.618 -3.356 1.00 82.44 101 PRO A C 1
ATOM 821 O O . PRO A 1 101 ? 13.521 9.482 -3.571 1.00 82.44 101 PRO A O 1
ATOM 824 N N . LYS A 1 102 ? 13.977 11.639 -3.197 1.00 83.62 102 LYS A N 1
ATOM 825 C CA . LYS A 1 102 ? 15.439 11.459 -3.180 1.00 83.62 102 LYS A CA 1
ATOM 826 C C . LYS A 1 102 ? 15.931 10.772 -1.902 1.00 83.62 102 LYS A C 1
ATOM 828 O O . LYS A 1 102 ? 17.088 10.365 -1.841 1.00 83.62 102 LYS A O 1
ATOM 833 N N . GLN A 1 103 ? 15.088 10.682 -0.871 1.00 84.94 103 GLN A N 1
ATOM 834 C CA . GLN A 1 103 ? 15.373 9.912 0.333 1.00 84.94 103 GLN A CA 1
ATOM 835 C C . GLN A 1 103 ? 14.725 8.530 0.190 1.00 84.94 103 GLN A C 1
ATOM 837 O O . GLN A 1 103 ? 13.501 8.434 0.141 1.00 84.94 103 GLN A O 1
ATOM 842 N N . PRO A 1 104 ? 15.516 7.443 0.125 1.00 84.25 104 PRO A N 1
ATOM 843 C CA . PRO A 1 104 ? 14.989 6.117 -0.193 1.00 84.25 104 PRO A CA 1
ATOM 844 C C . PRO A 1 104 ? 14.078 5.537 0.897 1.00 84.25 104 PRO A C 1
ATOM 846 O O . PRO A 1 104 ? 13.341 4.595 0.620 1.00 84.25 104 PRO A O 1
ATOM 849 N N . TRP A 1 105 ? 14.132 6.076 2.119 1.00 89.25 105 TRP A N 1
ATOM 850 C CA . TRP A 1 105 ? 13.373 5.628 3.285 1.00 89.25 105 TRP A CA 1
ATOM 851 C C . TRP A 1 105 ? 13.011 6.827 4.179 1.00 89.25 105 TRP A C 1
ATOM 853 O O . TRP A 1 105 ? 13.751 7.813 4.182 1.00 89.25 105 TRP A O 1
ATOM 863 N N . PRO A 1 106 ? 11.947 6.736 4.996 1.00 92.50 106 PRO A N 1
ATOM 864 C CA . PRO A 1 106 ? 11.012 5.617 5.086 1.00 92.50 106 PRO A CA 1
ATOM 865 C C . PRO A 1 106 ? 10.029 5.545 3.908 1.00 92.50 106 PRO A C 1
ATOM 867 O O . PRO A 1 106 ? 9.760 6.545 3.240 1.00 92.50 106 PRO A O 1
ATOM 870 N N . LYS A 1 107 ? 9.489 4.342 3.675 1.00 92.88 107 LYS A N 1
ATOM 871 C CA . LYS A 1 107 ? 8.499 4.053 2.630 1.00 92.88 107 LYS A CA 1
ATOM 872 C C . LYS A 1 107 ? 7.196 3.535 3.219 1.00 92.88 107 LYS A C 1
ATOM 874 O O . LYS A 1 107 ? 7.222 2.626 4.045 1.00 92.88 107 LYS A O 1
ATOM 879 N N . LEU A 1 108 ? 6.076 4.076 2.758 1.00 93.62 108 LEU A N 1
ATOM 880 C CA . LEU A 1 108 ? 4.729 3.621 3.085 1.00 93.62 108 LEU A CA 1
ATOM 881 C C . LEU A 1 108 ? 4.233 2.642 2.020 1.00 93.62 108 LEU A C 1
ATOM 883 O O . LEU A 1 108 ? 4.206 2.984 0.839 1.00 93.62 108 LEU A O 1
ATOM 887 N N . ASP A 1 109 ? 3.766 1.476 2.447 1.00 94.31 109 ASP A N 1
ATOM 888 C CA . ASP A 1 109 ? 2.888 0.641 1.633 1.00 94.31 109 ASP A CA 1
ATOM 889 C C . ASP A 1 109 ? 1.442 1.156 1.772 1.00 94.31 109 ASP A C 1
ATOM 891 O O . ASP A 1 109 ? 0.861 1.047 2.858 1.00 94.31 109 ASP A O 1
ATOM 895 N N . PRO A 1 110 ? 0.829 1.727 0.718 1.00 93.69 110 PRO A N 1
ATOM 896 C CA . PRO A 1 110 ? -0.527 2.249 0.807 1.00 93.69 110 PRO A CA 1
ATOM 897 C C . PRO A 1 110 ? -1.569 1.150 1.015 1.00 93.69 110 PRO A C 1
ATOM 899 O O . PRO A 1 110 ? -2.649 1.455 1.508 1.00 93.69 110 PRO A O 1
ATOM 902 N N . TYR A 1 111 ? -1.293 -0.105 0.651 1.00 95.12 111 TYR A N 1
ATOM 903 C CA . TYR A 1 111 ? -2.281 -1.184 0.713 1.00 95.12 111 TYR A CA 1
ATOM 904 C C .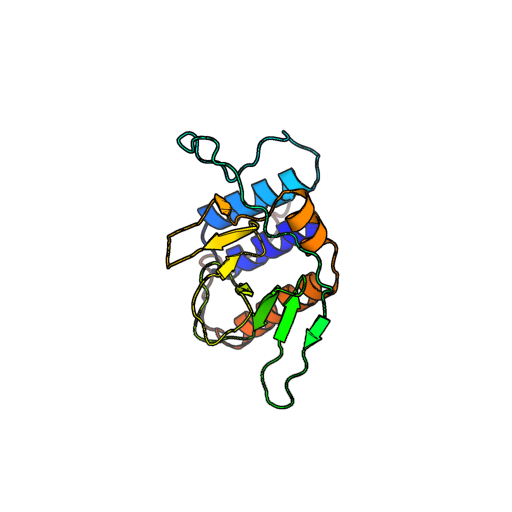 TYR A 1 111 ? -2.406 -1.775 2.112 1.00 95.12 111 TYR A C 1
ATOM 906 O O . TYR A 1 111 ? -3.516 -2.056 2.555 1.00 95.12 111 TYR A O 1
ATOM 914 N N . THR A 1 112 ? -1.286 -1.919 2.820 1.00 94.75 112 THR A N 1
ATOM 915 C CA . THR A 1 112 ? -1.251 -2.456 4.189 1.00 94.75 112 THR A CA 1
ATOM 916 C C . THR A 1 112 ? -1.129 -1.355 5.246 1.00 94.75 112 THR A C 1
ATOM 918 O O . THR A 1 112 ? -1.423 -1.565 6.420 1.00 94.75 112 THR A O 1
ATOM 921 N N . GLY A 1 113 ? -0.690 -0.152 4.876 1.00 93.88 113 GLY A N 1
ATOM 922 C CA . GLY A 1 113 ? -0.355 0.908 5.825 1.00 93.88 113 GLY A CA 1
ATOM 923 C C . GLY A 1 113 ? 0.924 0.635 6.627 1.00 93.88 113 GLY A C 1
ATOM 924 O O . GLY A 1 113 ? 1.170 1.330 7.616 1.00 93.88 113 GLY A O 1
ATOM 925 N N . ARG A 1 114 ? 1.722 -0.376 6.251 1.00 94.50 114 ARG A N 1
ATOM 926 C CA . ARG A 1 114 ? 3.041 -0.633 6.843 1.00 94.50 114 ARG A CA 1
ATOM 927 C C . ARG A 1 114 ? 4.033 0.440 6.407 1.00 94.50 114 ARG A C 1
ATOM 929 O O . ARG A 1 114 ? 4.022 0.894 5.263 1.00 94.50 114 ARG A O 1
ATOM 936 N N . VAL A 1 115 ? 4.909 0.830 7.328 1.00 93.25 115 VAL A N 1
ATOM 937 C CA . VAL A 1 115 ? 5.990 1.782 7.060 1.00 93.25 115 VAL A CA 1
ATOM 938 C C . VAL A 1 115 ? 7.319 1.076 7.246 1.00 93.25 115 VAL A C 1
ATOM 940 O O . VAL A 1 115 ? 7.574 0.484 8.289 1.00 93.25 115 VAL A O 1
ATOM 943 N N . TYR A 1 116 ? 8.180 1.160 6.243 1.00 92.50 116 TYR A N 1
ATOM 944 C CA . TYR A 1 116 ? 9.493 0.533 6.226 1.00 92.50 116 TYR A CA 1
ATOM 945 C C . TYR A 1 116 ? 10.573 1.593 6.386 1.00 92.50 116 TYR A C 1
ATOM 947 O O . TYR A 1 116 ? 10.579 2.586 5.660 1.00 92.50 116 TYR A O 1
ATOM 955 N N . VAL A 1 117 ? 11.487 1.386 7.332 1.00 92.31 117 VAL A N 1
ATOM 956 C CA . VAL A 1 117 ? 12.638 2.279 7.573 1.00 92.31 117 VAL A CA 1
ATOM 957 C C . VAL A 1 117 ? 13.883 1.834 6.809 1.00 92.31 117 VAL A C 1
ATOM 959 O O . VAL A 1 117 ? 14.795 2.626 6.599 1.00 92.31 117 VAL A O 1
ATOM 962 N N . SER A 1 118 ? 13.909 0.576 6.370 1.00 91.12 118 SER A N 1
ATOM 963 C CA . SER A 1 118 ? 14.870 0.034 5.415 1.00 91.12 118 SER A CA 1
ATOM 964 C C . SER A 1 118 ? 14.246 -1.171 4.689 1.00 91.12 118 SER A C 1
ATOM 966 O O . SER A 1 118 ? 13.102 -1.555 4.965 1.00 91.12 118 SER A O 1
ATOM 968 N N . LYS A 1 119 ? 14.964 -1.775 3.735 1.00 88.62 119 LYS A N 1
ATOM 969 C CA . LYS A 1 119 ? 14.452 -2.916 2.959 1.00 88.62 119 LYS A CA 1
ATOM 970 C C . LYS A 1 119 ? 14.176 -4.096 3.894 1.00 88.62 119 LYS A C 1
ATOM 972 O O . LYS A 1 119 ? 15.063 -4.502 4.634 1.00 88.62 119 LYS A O 1
ATOM 977 N N . TYR A 1 120 ? 12.956 -4.633 3.850 1.00 87.75 120 TYR A N 1
ATOM 978 C CA . TYR A 1 120 ? 12.472 -5.706 4.733 1.00 87.75 120 TYR A CA 1
ATOM 979 C C . TYR A 1 120 ? 12.443 -5.365 6.232 1.00 87.75 120 TYR A C 1
ATOM 981 O O . TYR A 1 120 ? 12.202 -6.245 7.052 1.00 87.75 120 TYR A O 1
ATOM 989 N N . GLN A 1 121 ? 12.633 -4.095 6.604 1.00 90.81 121 GLN A N 1
ATOM 990 C CA . GLN A 1 121 ? 12.587 -3.651 7.993 1.00 90.81 121 GLN A CA 1
ATOM 991 C C . GLN A 1 121 ? 11.397 -2.723 8.211 1.00 90.81 121 GLN A C 1
ATOM 993 O O . GLN A 1 121 ? 11.472 -1.502 8.028 1.00 90.81 121 GLN A O 1
ATOM 998 N N . GLU A 1 122 ? 10.277 -3.320 8.596 1.00 91.38 122 GLU A N 1
ATOM 999 C CA . GLU A 1 122 ? 9.101 -2.567 9.006 1.00 91.38 122 GLU A CA 1
ATOM 1000 C C . GLU A 1 122 ? 9.336 -1.869 10.354 1.00 91.38 122 GLU A C 1
ATOM 1002 O O . GLU A 1 122 ? 9.961 -2.407 11.268 1.00 91.38 122 GLU A O 1
ATOM 1007 N N . SER A 1 123 ? 8.778 -0.671 10.500 1.00 90.00 123 SER A N 1
ATOM 1008 C CA . SER A 1 123 ? 8.607 0.003 11.774 1.00 90.00 123 SER A CA 1
ATOM 1009 C C . SER A 1 123 ? 7.139 -0.002 12.203 1.00 90.00 123 SER A C 1
ATOM 1011 O O . SER A 1 123 ? 6.365 0.879 11.825 1.00 90.00 123 SER A O 1
ATOM 1013 N N . ALA A 1 124 ? 6.774 -0.951 13.070 1.00 87.06 124 ALA A N 1
ATOM 1014 C CA . ALA A 1 124 ? 5.428 -1.048 13.647 1.00 87.06 124 ALA A CA 1
ATOM 1015 C C . ALA A 1 124 ? 4.991 0.237 14.384 1.00 87.06 124 ALA A C 1
ATOM 1017 O O . ALA A 1 124 ? 3.805 0.552 14.424 1.00 87.06 124 ALA A O 1
ATOM 1018 N N . LYS A 1 125 ? 5.947 1.014 14.919 1.00 85.56 125 LYS A N 1
ATOM 1019 C CA . LYS A 1 125 ? 5.680 2.305 15.577 1.00 85.56 125 LYS A CA 1
ATOM 1020 C C . LYS A 1 125 ? 5.123 3.369 14.636 1.00 85.56 125 LYS A C 1
ATOM 1022 O O . LYS A 1 125 ? 4.336 4.184 15.088 1.00 85.56 125 LYS A O 1
ATOM 1027 N N . HIS A 1 126 ? 5.544 3.357 13.371 1.00 86.31 126 HIS A N 1
ATOM 1028 C CA . HIS A 1 126 ? 5.168 4.351 12.360 1.00 86.31 126 HIS A CA 1
ATOM 1029 C C . HIS A 1 126 ? 4.050 3.855 11.432 1.00 86.31 126 HIS A C 1
ATOM 1031 O O . HIS A 1 126 ? 3.662 4.559 10.500 1.00 86.31 126 HIS A O 1
ATOM 1037 N N . ARG A 1 127 ? 3.559 2.629 11.654 1.00 90.38 127 ARG A N 1
ATOM 1038 C CA . ARG A 1 127 ? 2.471 2.014 10.893 1.00 90.38 127 ARG A CA 1
ATOM 1039 C C . ARG A 1 127 ? 1.226 2.898 10.968 1.00 90.38 127 ARG A C 1
ATOM 1041 O O . ARG A 1 127 ? 0.886 3.420 12.028 1.00 90.38 127 ARG A O 1
ATOM 1048 N N . LEU A 1 128 ? 0.515 3.031 9.850 1.00 91.50 128 LEU A N 1
ATOM 1049 C CA . LEU A 1 128 ? -0.742 3.771 9.838 1.00 91.50 128 LEU A CA 1
ATOM 1050 C C . LEU A 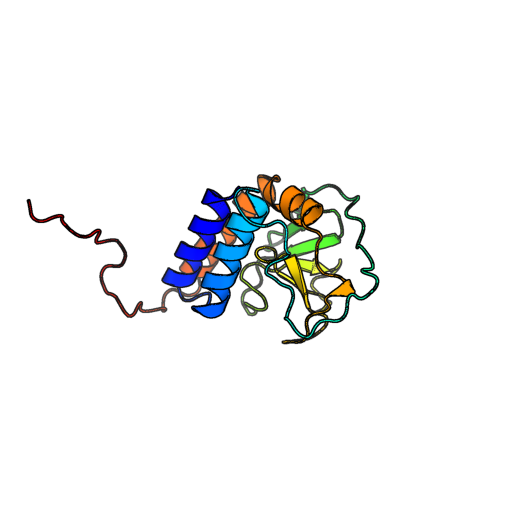1 128 ? -1.781 3.087 10.728 1.00 91.50 128 LEU A C 1
ATOM 1052 O O . LEU A 1 128 ? -1.947 1.860 10.693 1.00 91.50 128 LEU A O 1
ATOM 1056 N N . SER A 1 129 ? -2.529 3.899 11.471 1.00 90.00 129 SER A N 1
ATOM 1057 C CA . SER A 1 129 ? -3.692 3.437 12.223 1.00 90.00 129 SER A CA 1
ATOM 1058 C C . SER A 1 129 ? -4.803 2.936 11.292 1.00 90.00 129 SER A C 1
ATOM 1060 O O . SER A 1 129 ? -4.829 3.262 10.102 1.00 90.00 129 SER A O 1
ATOM 1062 N N . LYS A 1 130 ? -5.771 2.181 11.834 1.00 91.19 130 LYS A N 1
ATOM 1063 C CA . LYS A 1 130 ? -6.986 1.784 11.093 1.00 91.19 130 LYS A CA 1
ATOM 1064 C C . LYS A 1 130 ? -7.699 3.006 10.510 1.00 91.19 130 LYS A C 1
ATOM 1066 O O . LYS A 1 130 ? -8.090 3.002 9.347 1.00 91.19 130 LYS A O 1
ATOM 1071 N N . ALA A 1 131 ? -7.852 4.055 11.321 1.00 90.06 131 ALA A N 1
ATOM 1072 C CA . ALA A 1 131 ? -8.543 5.284 10.944 1.00 90.06 131 ALA A CA 1
ATOM 1073 C C . ALA A 1 131 ? -7.806 6.029 9.824 1.00 90.06 131 ALA A C 1
ATOM 1075 O O . ALA A 1 131 ? -8.425 6.461 8.853 1.00 90.06 131 ALA A O 1
ATOM 1076 N N . ASP A 1 132 ? -6.485 6.109 9.925 1.00 89.75 132 ASP A N 1
ATOM 1077 C CA . ASP A 1 132 ? -5.632 6.749 8.933 1.00 89.75 132 ASP A CA 1
ATOM 1078 C C . ASP A 1 132 ? -5.625 5.997 7.607 1.00 89.75 132 ASP A C 1
ATOM 1080 O O . ASP A 1 132 ? -5.854 6.590 6.556 1.00 89.75 132 ASP A O 1
ATOM 1084 N N . LEU A 1 133 ? -5.441 4.677 7.640 1.00 92.44 133 LEU A N 1
ATOM 1085 C CA . LEU A 1 133 ? -5.484 3.854 6.435 1.00 92.44 133 LEU A CA 1
ATOM 1086 C C . LEU A 1 133 ? -6.874 3.897 5.775 1.00 92.44 133 LEU A C 1
ATOM 1088 O O . LEU A 1 133 ? -6.993 3.923 4.550 1.00 92.44 133 LEU A O 1
ATOM 1092 N N . LYS A 1 134 ? -7.942 3.995 6.575 1.00 91.88 134 LYS A N 1
ATOM 1093 C CA . LYS A 1 134 ? -9.300 4.228 6.070 1.00 91.88 134 LYS A CA 1
ATOM 1094 C C . LYS A 1 134 ? -9.422 5.605 5.409 1.00 91.88 134 LYS A C 1
ATOM 1096 O O . LYS A 1 134 ? -9.969 5.694 4.313 1.00 91.88 134 LYS A O 1
ATOM 1101 N N . LYS A 1 135 ? -8.884 6.661 6.027 1.00 89.56 135 LYS A N 1
ATOM 1102 C CA . LYS A 1 135 ? -8.850 8.021 5.463 1.00 89.56 135 LYS A CA 1
ATOM 1103 C C . LYS A 1 135 ? -8.083 8.055 4.138 1.00 89.56 135 LYS A C 1
ATOM 1105 O O . LYS A 1 135 ? -8.562 8.675 3.193 1.00 89.56 135 LYS A O 1
ATOM 1110 N N . LEU A 1 136 ? -6.959 7.333 4.042 1.00 90.31 136 LEU A N 1
ATOM 1111 C CA . LEU A 1 136 ? -6.194 7.161 2.801 1.00 90.31 136 LEU A CA 1
ATOM 1112 C C . LEU A 1 136 ? -7.112 6.652 1.689 1.00 90.31 136 LEU A C 1
ATOM 1114 O O . LEU A 1 136 ? -7.299 7.323 0.683 1.00 90.31 136 LEU A O 1
ATOM 1118 N N . TRP A 1 137 ? -7.764 5.510 1.902 1.00 91.94 137 TRP A N 1
ATOM 1119 C CA . TRP A 1 137 ? -8.601 4.875 0.882 1.00 91.94 137 TRP A CA 1
ATOM 1120 C C . TRP A 1 137 ? -10.022 5.442 0.758 1.00 91.94 137 TRP A C 1
ATOM 1122 O O . TRP A 1 137 ? -10.837 4.913 -0.006 1.00 91.94 137 TRP A O 1
ATOM 1132 N N . GLN A 1 138 ? -10.360 6.506 1.486 1.00 90.31 138 GLN A N 1
ATOM 1133 C CA . GLN A 1 138 ? -11.536 7.331 1.198 1.00 90.31 138 GLN A CA 1
ATOM 1134 C C . GLN A 1 138 ? -11.245 8.364 0.110 1.00 90.31 138 GLN A C 1
ATOM 1136 O O . GLN A 1 138 ? -12.164 8.738 -0.612 1.00 90.31 138 GLN A O 1
ATOM 1141 N N . ASP A 1 139 ? -9.986 8.763 -0.054 1.00 87.44 139 ASP A N 1
ATOM 1142 C CA . ASP A 1 139 ? -9.572 9.718 -1.072 1.00 87.44 139 ASP A CA 1
ATOM 1143 C C . ASP A 1 139 ? -9.665 9.100 -2.479 1.00 87.44 139 ASP A C 1
ATOM 1145 O O . ASP A 1 139 ? -9.084 8.056 -2.774 1.00 87.44 139 ASP A O 1
ATOM 1149 N N . GLU A 1 140 ? -10.417 9.730 -3.379 1.00 87.62 140 GLU A N 1
ATOM 1150 C CA . GLU A 1 140 ? -10.522 9.270 -4.769 1.00 87.62 140 GLU A CA 1
ATOM 1151 C C . GLU A 1 140 ? -9.217 9.482 -5.550 1.00 87.62 140 GLU A C 1
ATOM 1153 O O . GLU A 1 140 ? -8.929 8.733 -6.486 1.00 87.62 140 GLU A O 1
ATOM 1158 N N . LYS A 1 141 ? -8.380 10.447 -5.147 1.00 86.06 141 LYS A N 1
ATOM 1159 C CA . LYS A 1 141 ? -7.116 10.737 -5.834 1.00 86.06 141 LYS A CA 1
ATOM 1160 C C . LYS A 1 141 ? -6.124 9.588 -5.685 1.00 86.06 141 LYS A C 1
ATOM 1162 O O . LYS A 1 141 ? -5.515 9.211 -6.682 1.00 86.06 141 LYS A O 1
ATOM 1167 N N . ILE A 1 142 ? -6.008 8.976 -4.496 1.00 86.69 142 ILE A N 1
ATOM 1168 C CA . ILE A 1 142 ? -5.131 7.803 -4.327 1.00 86.69 142 ILE A CA 1
ATOM 1169 C C . ILE A 1 142 ? -5.655 6.608 -5.129 1.00 86.69 142 ILE A C 1
ATOM 1171 O O . ILE A 1 142 ? -4.870 5.889 -5.737 1.00 86.69 142 ILE A O 1
ATOM 1175 N N . LYS A 1 143 ? -6.980 6.417 -5.208 1.00 89.81 143 LYS A N 1
ATOM 1176 C CA . LYS A 1 143 ? -7.572 5.329 -6.004 1.00 89.81 143 LYS A CA 1
ATOM 1177 C C . LYS A 1 143 ? -7.265 5.502 -7.488 1.00 89.81 143 LYS A C 1
ATOM 1179 O O . LYS A 1 143 ? -6.891 4.525 -8.133 1.00 89.81 143 LYS A O 1
ATOM 1184 N N . SER A 1 144 ? -7.413 6.723 -8.012 1.00 88.44 144 SER A N 1
ATOM 1185 C CA . SER A 1 144 ? -7.049 7.051 -9.398 1.00 88.44 144 SER A CA 1
ATOM 1186 C C . SER A 1 144 ? -5.564 6.813 -9.632 1.00 88.44 144 SER A C 1
ATOM 1188 O O . SER A 1 144 ? -5.204 6.071 -10.539 1.00 88.44 144 SER A O 1
ATOM 1190 N N . PHE A 1 145 ? -4.714 7.352 -8.755 1.00 87.75 145 PHE A N 1
ATOM 1191 C CA . PHE A 1 145 ? -3.267 7.222 -8.869 1.00 87.75 145 PHE A CA 1
ATOM 1192 C C . PHE A 1 145 ? -2.819 5.755 -8.873 1.00 87.75 145 PHE A C 1
ATOM 1194 O O . PHE A 1 145 ? -2.054 5.354 -9.743 1.00 87.75 145 PHE A O 1
ATOM 1201 N N . CYS A 1 146 ? -3.332 4.926 -7.959 1.00 88.44 146 CYS A N 1
ATOM 1202 C CA . CYS A 1 146 ? -3.012 3.500 -7.928 1.00 88.44 146 CYS A CA 1
ATOM 1203 C C . CYS A 1 146 ? -3.421 2.793 -9.227 1.00 88.44 146 CYS A C 1
ATOM 1205 O O . CYS A 1 146 ? -2.627 2.029 -9.759 1.00 88.44 146 CYS A O 1
ATOM 1207 N N . ARG A 1 147 ? -4.612 3.077 -9.777 1.00 87.44 147 ARG A N 1
ATOM 1208 C CA . ARG A 1 147 ? -5.055 2.497 -11.060 1.00 87.44 147 ARG A CA 1
ATOM 1209 C C . ARG A 1 147 ? -4.169 2.929 -12.225 1.00 87.44 147 ARG A C 1
ATOM 1211 O O . ARG A 1 147 ? -3.797 2.101 -13.049 1.00 87.44 147 ARG A O 1
ATOM 1218 N N . GLU A 1 148 ? -3.832 4.214 -12.291 1.00 87.50 148 GLU A N 1
ATOM 1219 C CA . GLU A 1 148 ? -2.932 4.753 -13.312 1.00 87.50 148 GLU A CA 1
ATOM 1220 C C . GLU A 1 148 ? -1.542 4.119 -13.222 1.00 87.50 148 GLU A C 1
ATOM 1222 O O . GLU A 1 148 ? -0.967 3.768 -14.249 1.00 87.50 148 GLU A O 1
ATOM 1227 N N . MET A 1 149 ? -1.030 3.912 -12.006 1.00 84.44 149 MET A N 1
ATOM 1228 C CA . MET A 1 149 ? 0.230 3.208 -11.767 1.00 84.44 149 MET A CA 1
ATOM 1229 C C . MET A 1 149 ? 0.175 1.755 -12.231 1.00 84.44 149 MET A C 1
ATOM 1231 O O . MET A 1 149 ? 1.125 1.304 -12.864 1.00 84.44 149 MET A O 1
ATOM 1235 N N . THR A 1 150 ? -0.921 1.035 -11.969 1.00 82.69 150 THR A N 1
ATOM 1236 C CA . THR A 1 150 ? -1.115 -0.340 -12.455 1.00 82.69 150 THR A CA 1
ATOM 1237 C C . THR A 1 150 ? -1.073 -0.401 -13.984 1.00 82.69 150 THR A C 1
ATOM 1239 O O . THR A 1 150 ? -0.345 -1.219 -14.542 1.00 82.69 150 THR A O 1
ATOM 1242 N N . ILE A 1 151 ? -1.814 0.485 -14.663 1.00 83.75 151 ILE A N 1
ATOM 1243 C CA . ILE A 1 151 ? -1.843 0.564 -16.135 1.00 83.75 151 ILE A CA 1
ATOM 1244 C C . ILE A 1 151 ? -0.448 0.883 -16.673 1.00 83.75 151 ILE A C 1
ATOM 1246 O O . ILE A 1 151 ? 0.043 0.201 -17.569 1.00 83.75 151 ILE A O 1
ATOM 1250 N N . TRP A 1 152 ? 0.214 1.885 -16.097 1.00 82.19 152 TRP A N 1
ATOM 1251 C CA . TRP A 1 152 ? 1.551 2.286 -16.515 1.00 82.19 152 TRP A CA 1
ATOM 1252 C C . TRP A 1 152 ? 2.569 1.146 -16.339 1.00 82.19 152 TRP A C 1
ATOM 1254 O O . TRP A 1 152 ? 3.316 0.853 -17.270 1.00 82.19 152 TRP A O 1
ATOM 1264 N N . TYR A 1 153 ? 2.549 0.432 -15.206 1.00 76.62 153 TYR A N 1
ATOM 1265 C CA . TYR A 1 153 ? 3.416 -0.733 -14.982 1.00 76.62 153 TYR A CA 1
ATOM 1266 C C . TYR A 1 153 ? 3.167 -1.835 -16.020 1.00 76.62 153 TYR A C 1
ATOM 1268 O O . TYR A 1 153 ? 4.116 -2.416 -16.546 1.00 76.62 153 TYR A O 1
ATOM 1276 N N . GLN A 1 154 ? 1.903 -2.096 -16.361 1.00 76.00 154 GLN A N 1
ATOM 1277 C CA . GLN A 1 154 ? 1.542 -3.058 -17.403 1.00 76.00 154 GLN A CA 1
ATOM 1278 C C . GLN A 1 154 ? 2.063 -2.640 -18.790 1.00 76.00 154 GLN A C 1
ATOM 1280 O O . GLN A 1 154 ? 2.456 -3.494 -19.587 1.00 76.00 154 GLN A O 1
ATOM 1285 N N . GLU A 1 155 ? 2.064 -1.343 -19.101 1.00 79.25 155 GLU A N 1
ATOM 1286 C CA . GLU A 1 155 ? 2.590 -0.814 -20.361 1.00 79.25 155 GLU A CA 1
ATOM 1287 C C . GLU A 1 155 ? 4.116 -0.886 -20.449 1.00 79.25 155 GLU A C 1
ATOM 1289 O O . GLU A 1 155 ? 4.629 -1.237 -21.514 1.00 79.25 155 GLU A O 1
ATOM 1294 N N . GLN A 1 156 ? 4.827 -0.592 -19.356 1.00 75.50 156 GLN A N 1
ATOM 1295 C CA . GLN A 1 156 ? 6.292 -0.608 -19.328 1.00 75.50 156 GLN A CA 1
ATOM 1296 C C . GLN A 1 156 ? 6.870 -2.028 -19.276 1.00 75.50 156 GLN A C 1
ATOM 1298 O O . GLN A 1 156 ? 7.817 -2.343 -19.994 1.00 75.50 156 GLN A O 1
ATOM 1303 N N . PHE A 1 157 ? 6.282 -2.922 -18.477 1.00 69.56 157 PHE A N 1
ATOM 1304 C CA . PHE A 1 157 ? 6.811 -4.268 -18.228 1.00 69.56 157 PHE A CA 1
ATOM 1305 C C . PHE A 1 157 ? 6.000 -5.354 -18.948 1.00 69.56 157 PHE A C 1
ATOM 1307 O O . PHE A 1 157 ? 5.589 -6.351 -18.355 1.00 69.56 157 PHE A O 1
ATOM 1314 N N . ARG A 1 158 ? 5.791 -5.182 -20.262 1.00 59.81 158 ARG A N 1
ATOM 1315 C CA . ARG A 1 158 ? 4.965 -6.050 -21.137 1.00 59.81 158 ARG A CA 1
ATOM 1316 C C . ARG A 1 158 ? 5.420 -7.516 -21.291 1.00 59.81 158 ARG A C 1
ATOM 1318 O O . ARG A 1 158 ? 4.904 -8.220 -22.157 1.00 59.81 158 ARG A O 1
ATOM 1325 N N . SER A 1 159 ? 6.354 -8.009 -20.483 1.00 51.50 159 SER A N 1
ATOM 1326 C CA . SER A 1 159 ? 6.928 -9.358 -20.591 1.00 51.50 159 SER A CA 1
ATOM 1327 C C . SER A 1 159 ? 6.658 -10.284 -19.398 1.00 51.50 159 SER A C 1
ATOM 1329 O O . SER A 1 159 ? 7.283 -11.339 -19.299 1.00 51.50 159 SER A O 1
ATOM 1331 N N . LEU A 1 160 ? 5.696 -9.973 -18.524 1.00 47.59 160 LEU A N 1
ATOM 1332 C CA . LEU A 1 160 ? 5.191 -10.951 -17.553 1.00 47.59 160 LEU A CA 1
ATOM 1333 C C . LEU A 1 160 ? 4.218 -11.924 -18.237 1.00 47.59 160 LEU A C 1
ATOM 1335 O O . LEU A 1 160 ? 3.056 -11.616 -18.493 1.00 47.59 160 LEU A O 1
ATOM 1339 N N . SER A 1 161 ? 4.710 -13.121 -18.565 1.00 45.59 161 SER A N 1
ATOM 1340 C CA . SER A 1 161 ? 3.865 -14.243 -18.972 1.00 45.59 161 SER A CA 1
ATOM 1341 C C . SER A 1 161 ? 3.208 -14.860 -17.739 1.00 45.59 161 SER A C 1
ATOM 1343 O O . SER A 1 161 ? 3.887 -15.469 -16.910 1.00 45.59 161 SER A O 1
ATOM 1345 N N . PHE A 1 162 ? 1.888 -14.744 -17.627 1.00 44.44 162 PHE A N 1
ATOM 1346 C CA . PHE A 1 162 ? 1.133 -15.425 -16.578 1.00 44.44 162 PHE A CA 1
ATOM 1347 C C . PHE A 1 162 ? 1.219 -16.947 -16.746 1.00 44.44 162 PHE A C 1
ATOM 1349 O O . PHE A 1 162 ? 1.123 -17.432 -17.879 1.00 44.44 162 PHE A O 1
ATOM 1356 N N . PRO A 1 163 ? 1.322 -17.732 -15.655 1.00 50.06 163 PRO A N 1
ATOM 1357 C CA . PRO A 1 163 ? 1.278 -19.195 -15.734 1.00 50.06 163 PRO A CA 1
ATOM 1358 C C . PRO A 1 163 ? -0.008 -19.707 -16.403 1.00 50.06 163 PRO A C 1
ATOM 1360 O O . PRO A 1 163 ? -0.035 -20.792 -16.984 1.00 50.06 163 PRO A O 1
ATOM 1363 N N . VAL A 1 164 ? -1.085 -18.916 -16.345 1.00 49.34 164 VAL A N 1
ATOM 1364 C CA . VAL A 1 164 ? -2.407 -19.277 -16.850 1.00 49.34 164 VAL A CA 1
ATOM 1365 C C . VAL A 1 164 ? -2.742 -18.440 -18.086 1.00 49.34 164 VAL A C 1
ATOM 1367 O O . VAL A 1 164 ? -2.988 -17.240 -18.003 1.00 49.34 164 VAL A O 1
ATOM 1370 N N . ARG A 1 165 ? -2.822 -19.094 -19.254 1.00 48.88 165 ARG A N 1
ATOM 1371 C CA . ARG A 1 165 ? -3.117 -18.455 -20.557 1.00 48.88 165 ARG A CA 1
ATOM 1372 C C . ARG A 1 165 ? -4.469 -17.724 -20.640 1.00 48.88 165 ARG A C 1
ATOM 1374 O O . ARG A 1 165 ? -4.681 -17.003 -21.603 1.00 48.88 165 ARG A O 1
ATOM 1381 N N . ASN A 1 166 ? -5.390 -17.929 -19.694 1.00 51.06 166 ASN A N 1
ATOM 1382 C CA . ASN A 1 166 ? -6.756 -17.386 -19.728 1.00 51.06 166 ASN A CA 1
ATOM 1383 C C . ASN A 1 166 ? -7.270 -17.045 -18.313 1.00 51.06 166 ASN A C 1
ATOM 1385 O O . ASN A 1 166 ? -8.211 -17.677 -17.836 1.00 51.06 166 ASN A O 1
ATOM 1389 N N . HIS A 1 167 ? -6.672 -16.056 -17.645 1.00 53.47 167 HIS A N 1
ATOM 1390 C CA . HIS A 1 167 ? -7.087 -15.598 -16.304 1.00 53.47 167 HIS A CA 1
ATOM 1391 C C . HIS A 1 167 ? -8.544 -15.077 -16.250 1.00 53.47 167 HIS A C 1
ATOM 1393 O O . HIS A 1 167 ? -9.180 -15.126 -15.208 1.00 53.47 167 HIS A O 1
ATOM 1399 N N . MET A 1 168 ? -9.128 -14.691 -17.392 1.00 51.16 168 MET A N 1
ATOM 1400 C CA . MET A 1 168 ? -10.522 -14.224 -17.501 1.00 51.16 168 MET A CA 1
ATOM 1401 C C . MET A 1 168 ? -11.563 -15.335 -17.748 1.00 51.16 168 MET A C 1
ATOM 1403 O O . MET A 1 168 ? -12.743 -15.044 -17.954 1.00 51.16 168 MET A O 1
ATOM 1407 N N . ARG A 1 169 ? -11.173 -16.619 -17.785 1.00 48.25 169 ARG A N 1
ATOM 1408 C CA . ARG A 1 169 ? -12.137 -17.722 -17.957 1.00 48.25 169 ARG A CA 1
ATOM 1409 C C . ARG A 1 169 ? -12.790 -18.050 -16.612 1.00 48.25 169 ARG A C 1
ATOM 1411 O O . ARG A 1 169 ? -12.283 -18.864 -15.847 1.00 48.25 169 ARG A O 1
ATOM 1418 N N . THR A 1 170 ? -13.955 -17.465 -16.347 1.00 40.38 170 THR A N 1
ATOM 1419 C CA . THR A 1 170 ? -14.853 -17.982 -15.308 1.00 40.38 170 THR A CA 1
ATOM 1420 C C . THR A 1 170 ? -15.262 -19.416 -15.652 1.00 40.38 170 THR A C 1
ATOM 1422 O O . THR A 1 170 ? -15.389 -19.789 -16.825 1.00 40.38 170 THR A O 1
ATOM 1425 N N . HIS A 1 171 ? -15.424 -20.255 -14.626 1.00 47.88 171 HIS A N 1
ATOM 1426 C CA . HIS A 1 171 ? -15.899 -21.621 -14.811 1.00 47.88 171 HIS A CA 1
ATOM 1427 C C . HIS A 1 171 ? -17.261 -21.555 -15.506 1.00 47.88 171 HIS A C 1
ATOM 1429 O O . HIS A 1 171 ? -18.205 -20.961 -14.984 1.00 47.88 171 HIS A O 1
ATOM 1435 N N . LYS A 1 172 ? -17.378 -22.163 -16.690 1.00 41.22 172 LYS A N 1
ATOM 1436 C CA . LYS A 1 172 ? -18.697 -22.470 -17.238 1.00 41.22 172 LYS A CA 1
ATOM 1437 C C . LYS A 1 172 ? -19.316 -23.470 -16.271 1.00 41.22 172 LYS A C 1
ATOM 1439 O O . LYS A 1 172 ? -18.884 -24.621 -16.252 1.00 41.22 172 LYS A O 1
ATOM 1444 N N . TYR A 1 173 ? -20.278 -23.034 -15.460 1.00 38.25 173 TYR A N 1
ATOM 1445 C CA . TYR A 1 173 ? -21.181 -23.960 -14.791 1.00 38.25 173 TYR A CA 1
ATOM 1446 C C . TYR A 1 173 ? -21.713 -24.907 -15.871 1.00 38.25 173 TYR A C 1
ATOM 1448 O O . TYR A 1 173 ? -22.363 -24.470 -16.823 1.00 38.25 173 TYR A O 1
ATOM 1456 N N . ARG A 1 174 ? -21.356 -26.191 -15.778 1.00 39.31 174 ARG A N 1
ATOM 1457 C CA . ARG A 1 174 ? -22.107 -27.237 -16.464 1.00 39.31 174 ARG A CA 1
ATOM 1458 C C . ARG A 1 174 ? -23.455 -27.284 -15.751 1.00 39.31 174 ARG A C 1
ATOM 1460 O O . ARG A 1 174 ? -23.497 -27.692 -14.594 1.00 39.31 174 ARG A O 1
ATOM 1467 N N . MET A 1 175 ? -24.490 -26.766 -16.412 1.00 35.69 175 MET A N 1
ATOM 1468 C CA . MET A 1 175 ? -25.858 -27.225 -16.165 1.00 35.69 175 MET A CA 1
ATOM 1469 C C . MET A 1 175 ? -25.961 -28.702 -16.536 1.00 35.69 175 MET A C 1
ATOM 1471 O O . MET A 1 175 ? -25.243 -29.110 -17.483 1.00 35.69 175 MET A O 1
#

Organism: NCBI:txid1261130

Sequence (175 aa):
MENTLITLAEIHYDLGLIGHDEYSERLSIALWLSGKYDDNDPRQSPTEKPQNQEFISLLGESRMLRAIDTEQSFLCMGLWLFTRDEANSYPSVPFGYYKNPKQPWPKLDPYTGRVYVSKYQESAKHRLSKADLKKLWQDEKIKSFCREMTIWYQEQFRSLSFPVRNHMRTHKYRM